Protein AF-A0AAJ6AAZ7-F1 (afdb_monomer)

Foldseek 3Di:
DDDDPPDLPVVLLVVVVVVCVVLVVVVCVVCVVPPDDDALEEEEEEQDCPPPNNVVSVVSVCVVCVVPPHDYHYHHCVLPQVSVLVVLVVPVVDNHSAYEDQDSDPDLCSNPPCSVRYDHPDDD

pLDDT: mean 76.61, std 15.28, range [29.95, 93.75]

Secondary structure (DSSP, 8-state):
------SS-HHHHHHHHHHHHHHHHHHHHHHTT--S----EEEEEES-SSSHHHHHHHHHHHHHHTTTT-EEEEEE-TT-HHHHHHHHHHHHHTT-SEEEE---SS-GGGGGGGGGGEEE----

Sequence (124 aa):
MLNGKSGVSLDKIEKVQRAIEKLVYQRNMQAAQLKRGVSNKIAIILPNIIDVKYSSLYENLNANFQQDNFIFELYLTYNQEEKEQEIIKRIKEENYLFVIVDSCLTTAKEYGNVLDKCLFIEKF

Solvent-accessible surface area (backbone atoms only — not comparable to full-atom values): 7347 Å² total; per-residue (Å²): 136,90,80,77,92,76,82,64,56,66,69,58,56,50,49,54,49,52,52,49,51,53,51,51,50,56,44,50,65,57,42,74,76,43,98,64,86,78,51,46,33,31,40,37,37,32,43,56,63,82,51,67,62,44,38,49,48,52,51,51,51,50,69,75,39,67,86,45,89,58,43,80,48,82,43,71,31,69,70,36,53,70,51,43,53,53,52,50,54,53,52,68,76,43,74,57,55,35,34,40,30,47,77,71,60,94,54,75,70,82,48,54,89,51,41,89,38,50,45,74,54,70,89,125

Structure (mmCIF, N/CA/C/O backbone):
data_AF-A0AAJ6AAZ7-F1
#
_entry.id   AF-A0AAJ6AAZ7-F1
#
loop_
_atom_site.group_PDB
_atom_site.id
_atom_site.type_symbol
_atom_site.label_atom_id
_atom_site.label_alt_id
_atom_site.label_comp_id
_atom_site.label_asym_id
_atom_site.label_entity_id
_atom_site.label_seq_id
_atom_site.pdbx_PDB_ins_code
_atom_site.Cartn_x
_atom_site.Cartn_y
_atom_site.Cartn_z
_atom_site.occupancy
_atom_site.B_iso_or_equiv
_atom_site.auth_seq_id
_atom_site.auth_comp_id
_atom_site.auth_asym_id
_atom_site.auth_atom_id
_atom_site.pdbx_PDB_model_num
ATOM 1 N N . MET A 1 1 ? -6.726 -20.746 -23.139 1.00 29.95 1 MET A N 1
ATOM 2 C CA . MET A 1 1 ? -5.293 -20.382 -23.117 1.00 29.95 1 MET A CA 1
ATOM 3 C C . MET A 1 1 ? -5.022 -19.722 -21.771 1.00 29.95 1 MET A C 1
ATOM 5 O O . MET A 1 1 ? -5.528 -18.635 -21.539 1.00 29.95 1 MET A O 1
ATOM 9 N N . LEU A 1 2 ? -4.368 -20.428 -20.844 1.00 36.78 2 LEU A N 1
ATOM 10 C CA . LEU A 1 2 ? -4.082 -19.974 -19.474 1.00 36.78 2 LEU A CA 1
ATOM 11 C C . LEU A 1 2 ? -2.641 -19.451 -19.437 1.00 36.78 2 LEU A C 1
ATOM 13 O O . LEU A 1 2 ? -1.717 -20.185 -19.100 1.00 36.78 2 LEU A O 1
ATOM 17 N N . ASN A 1 3 ? -2.437 -18.208 -19.870 1.00 36.31 3 ASN A N 1
ATOM 18 C CA . ASN A 1 3 ? -1.106 -17.607 -19.907 1.00 36.31 3 ASN A CA 1
ATOM 19 C C . ASN A 1 3 ? -0.770 -16.929 -18.568 1.00 36.31 3 ASN A C 1
ATOM 21 O O . ASN A 1 3 ? -1.407 -15.953 -18.188 1.00 36.31 3 ASN A O 1
ATOM 25 N N . GLY A 1 4 ? 0.293 -17.406 -17.912 1.00 38.12 4 GLY A N 1
ATOM 26 C CA . GLY A 1 4 ? 1.331 -16.501 -17.406 1.00 38.12 4 GLY A CA 1
ATOM 27 C C . GLY A 1 4 ? 1.244 -15.951 -15.978 1.00 38.12 4 GLY A C 1
ATOM 28 O O . GLY A 1 4 ? 1.730 -14.847 -15.761 1.00 38.12 4 GLY A O 1
ATOM 29 N N . LYS A 1 5 ? 0.716 -16.679 -14.980 1.00 45.66 5 LYS A N 1
ATOM 30 C CA . LYS A 1 5 ? 0.924 -16.307 -13.559 1.00 45.66 5 LYS A CA 1
ATOM 31 C C . LYS A 1 5 ? 2.342 -16.671 -13.099 1.00 45.66 5 LYS A C 1
ATOM 33 O O . LYS A 1 5 ? 2.547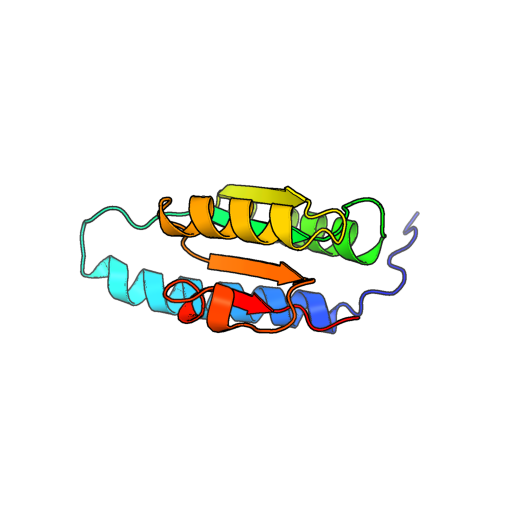 -17.612 -12.337 1.00 45.66 5 LYS A O 1
ATOM 38 N N . SER A 1 6 ? 3.331 -15.934 -13.585 1.00 39.97 6 SER A N 1
ATOM 39 C CA . SER A 1 6 ? 4.714 -16.060 -13.136 1.00 39.97 6 SER A CA 1
ATOM 40 C C . SER A 1 6 ? 4.934 -15.229 -11.867 1.00 39.97 6 SER A C 1
ATOM 42 O O . SER A 1 6 ? 4.990 -14.006 -11.916 1.00 39.97 6 SER A O 1
ATOM 44 N N . GLY A 1 7 ? 5.113 -15.905 -10.731 1.00 47.56 7 GLY A N 1
ATOM 45 C CA . 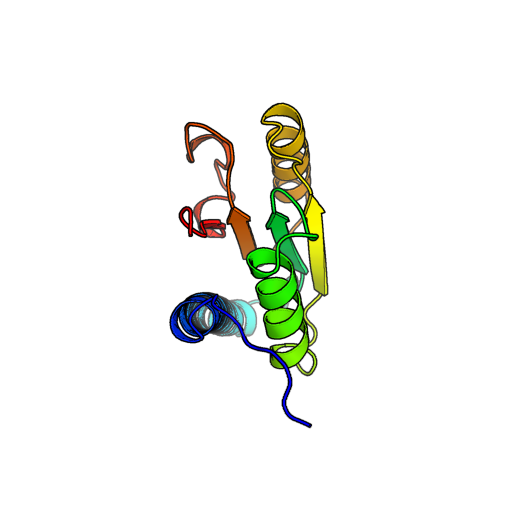GLY A 1 7 ? 6.234 -15.587 -9.837 1.00 47.56 7 GLY A CA 1
ATOM 46 C C . GLY A 1 7 ? 6.038 -14.625 -8.664 1.00 47.56 7 GLY A C 1
ATOM 47 O O . GLY A 1 7 ? 6.994 -14.426 -7.922 1.00 47.56 7 GLY A O 1
ATOM 48 N N . VAL A 1 8 ? 4.846 -14.085 -8.417 1.00 49.50 8 VAL A N 1
ATOM 49 C CA . VAL A 1 8 ? 4.511 -13.526 -7.094 1.00 49.50 8 VAL A CA 1
ATOM 50 C C . VAL A 1 8 ? 3.676 -14.583 -6.417 1.00 49.50 8 VAL A C 1
ATOM 52 O O . VAL A 1 8 ? 2.487 -14.698 -6.702 1.00 49.50 8 VAL A O 1
ATOM 55 N N . SER A 1 9 ? 4.331 -15.456 -5.651 1.00 54.44 9 SER A N 1
ATOM 56 C CA . SER A 1 9 ? 3.705 -16.626 -5.039 1.00 54.44 9 SER A CA 1
ATOM 57 C C . SER A 1 9 ? 2.332 -16.242 -4.505 1.00 54.44 9 SER A C 1
ATOM 59 O O . SER A 1 9 ? 2.254 -15.310 -3.707 1.00 54.44 9 SER A O 1
ATOM 61 N N . LEU A 1 10 ? 1.272 -16.914 -4.970 1.00 61.62 10 LEU A N 1
ATOM 62 C CA . LEU A 1 10 ? -0.114 -16.708 -4.523 1.00 61.62 10 LEU A CA 1
ATOM 63 C C . LEU A 1 10 ? -0.186 -16.466 -3.005 1.00 61.62 10 LEU A C 1
ATOM 65 O O . LEU A 1 10 ? -0.894 -15.584 -2.546 1.00 61.62 10 LEU A O 1
ATOM 69 N N . ASP A 1 11 ? 0.655 -17.190 -2.268 1.00 65.12 11 ASP A N 1
ATOM 70 C CA . ASP A 1 11 ? 0.934 -17.077 -0.839 1.00 65.12 11 ASP A CA 1
ATOM 71 C C . ASP A 1 11 ? 1.117 -15.636 -0.315 1.00 65.12 11 ASP A C 1
ATOM 73 O O . ASP A 1 11 ? 0.597 -15.276 0.737 1.00 65.12 11 ASP A O 1
ATOM 77 N N . LYS A 1 12 ? 1.836 -14.775 -1.044 1.00 65.56 12 LYS A N 1
ATOM 78 C CA . LYS A 1 12 ? 2.096 -13.380 -0.654 1.00 65.56 12 LYS A CA 1
ATOM 79 C C . LYS A 1 12 ? 0.873 -12.490 -0.893 1.00 65.56 12 LYS A C 1
ATOM 81 O O . LYS A 1 12 ? 0.558 -11.662 -0.045 1.00 65.56 12 LYS A O 1
ATOM 86 N N . ILE A 1 13 ? 0.159 -12.698 -2.000 1.00 69.75 13 ILE A N 1
ATOM 87 C CA . ILE A 1 13 ? -1.111 -12.007 -2.276 1.00 69.75 13 ILE A CA 1
ATOM 88 C C . ILE A 1 13 ? -2.153 -12.422 -1.236 1.00 69.75 13 ILE A C 1
ATOM 90 O O . ILE A 1 13 ? -2.822 -11.567 -0.670 1.00 69.75 13 ILE A O 1
ATOM 94 N N . GLU A 1 14 ? -2.220 -13.712 -0.912 1.00 74.50 14 GLU A N 1
ATOM 95 C CA . GLU A 1 14 ? -3.106 -14.259 0.112 1.00 74.50 14 GLU A CA 1
ATOM 96 C C . GLU A 1 14 ? -2.784 -13.687 1.502 1.00 74.50 14 GLU A C 1
ATOM 98 O O . GLU A 1 14 ? -3.693 -13.361 2.260 1.00 74.50 14 GLU A O 1
ATOM 103 N N . LYS A 1 15 ? -1.501 -13.484 1.836 1.00 75.19 15 LYS A N 1
ATOM 104 C CA . LYS A 1 15 ? -1.093 -12.792 3.075 1.00 75.19 15 LYS A CA 1
ATOM 105 C C . LYS A 1 15 ? -1.562 -11.344 3.111 1.00 75.19 15 LYS A C 1
ATOM 107 O O . LYS A 1 15 ? -2.107 -10.919 4.128 1.00 75.19 15 LYS A O 1
ATOM 112 N N . VAL A 1 16 ? -1.363 -10.601 2.021 1.00 74.69 16 VAL A N 1
ATOM 113 C CA . VAL A 1 16 ? -1.820 -9.208 1.913 1.00 74.69 16 VAL A CA 1
ATOM 114 C C . VAL A 1 16 ? -3.343 -9.147 2.032 1.00 74.69 16 VAL A C 1
ATOM 116 O O . VAL A 1 16 ? -3.861 -8.375 2.833 1.00 74.69 16 VAL A O 1
ATOM 119 N N . GLN A 1 17 ? -4.055 -10.020 1.320 1.00 76.12 17 GLN A N 1
ATOM 120 C CA . GLN A 1 17 ? -5.510 -10.122 1.361 1.00 76.12 17 GLN A CA 1
ATOM 121 C C . GLN A 1 17 ? -6.015 -10.448 2.769 1.00 76.12 17 GLN A C 1
ATOM 123 O O . GLN A 1 17 ? -6.818 -9.693 3.305 1.00 76.12 17 GLN A O 1
ATOM 128 N N . ARG A 1 18 ? -5.473 -11.479 3.428 1.00 79.44 18 ARG A N 1
ATOM 129 C CA . ARG A 1 18 ? -5.849 -11.832 4.807 1.00 79.44 18 ARG A CA 1
ATOM 130 C C . ARG A 1 18 ? -5.564 -10.715 5.805 1.00 79.44 18 ARG A C 1
ATOM 132 O O . ARG A 1 18 ? -6.328 -10.541 6.753 1.00 79.44 18 ARG A O 1
ATOM 139 N N . ALA A 1 19 ? -4.467 -9.976 5.633 1.00 77.88 19 ALA A N 1
ATOM 140 C CA . ALA A 1 19 ? -4.148 -8.836 6.488 1.00 77.88 19 ALA A CA 1
ATOM 141 C C . ALA A 1 19 ? -5.187 -7.717 6.322 1.00 77.88 19 ALA A C 1
ATOM 143 O O . ALA A 1 19 ? -5.692 -7.209 7.326 1.00 77.88 19 ALA A O 1
ATOM 144 N N . ILE A 1 20 ? -5.556 -7.401 5.075 1.00 74.12 20 ILE A N 1
ATOM 145 C CA . ILE A 1 20 ? -6.629 -6.451 4.759 1.00 74.12 20 ILE A CA 1
ATOM 146 C C . ILE A 1 20 ? -7.945 -6.934 5.364 1.00 74.12 20 ILE A C 1
ATOM 148 O O . ILE A 1 20 ? -8.542 -6.208 6.150 1.00 74.12 20 ILE A O 1
ATOM 152 N N . GLU A 1 21 ? -8.371 -8.164 5.072 1.00 77.31 21 GLU A N 1
ATOM 153 C CA . GLU A 1 21 ? -9.634 -8.732 5.555 1.00 77.31 21 GLU A CA 1
ATOM 154 C C . GLU A 1 21 ? -9.719 -8.721 7.080 1.00 77.31 21 GLU A C 1
ATOM 156 O O . GLU A 1 21 ? -10.727 -8.298 7.640 1.00 77.31 21 GLU A O 1
ATOM 161 N N . LYS A 1 22 ? -8.652 -9.123 7.780 1.00 77.12 22 LYS A N 1
ATOM 162 C CA . LYS A 1 22 ? -8.624 -9.134 9.247 1.00 77.12 22 LYS A CA 1
ATOM 163 C C . LYS A 1 22 ? -8.780 -7.729 9.827 1.00 77.12 22 LYS A C 1
ATOM 165 O O . LYS A 1 22 ? -9.537 -7.549 10.780 1.00 77.12 22 LYS A O 1
ATOM 170 N N . LEU A 1 23 ? -8.085 -6.743 9.265 1.00 67.88 23 LEU A N 1
ATOM 171 C CA . LEU A 1 23 ? -8.125 -5.360 9.747 1.00 67.88 23 LEU A CA 1
ATOM 172 C C . LEU A 1 23 ? -9.440 -4.663 9.391 1.00 67.88 23 LEU A C 1
ATOM 174 O O . LEU A 1 23 ? -10.020 -3.978 10.235 1.00 67.88 23 LEU A O 1
ATOM 178 N N . VAL A 1 24 ? -9.946 -4.889 8.178 1.00 69.06 24 VAL A N 1
ATOM 179 C CA . VAL A 1 24 ? -11.278 -4.462 7.735 1.00 69.06 24 VAL A CA 1
ATOM 180 C C . VAL A 1 24 ? -12.344 -5.059 8.642 1.00 69.06 24 VAL A C 1
ATOM 182 O O . VAL A 1 24 ? -13.184 -4.323 9.143 1.00 69.06 24 VAL A O 1
ATOM 185 N N . TYR A 1 25 ? -12.297 -6.363 8.912 1.00 68.94 25 TYR A N 1
ATOM 186 C CA . TYR A 1 25 ? -13.259 -7.037 9.780 1.00 68.94 25 TYR A CA 1
ATOM 187 C C . TYR A 1 25 ? -13.210 -6.481 11.208 1.00 68.94 25 TYR A C 1
ATOM 189 O O . TYR A 1 25 ? -14.242 -6.118 11.772 1.00 68.94 25 TYR A O 1
ATOM 197 N N . GLN A 1 26 ? -12.010 -6.320 11.776 1.00 68.00 26 GLN A N 1
ATOM 198 C CA . GLN A 1 26 ? -11.828 -5.706 13.095 1.00 68.00 26 GLN A CA 1
ATOM 199 C C . GLN A 1 26 ? -12.359 -4.271 13.154 1.00 68.00 26 GLN A C 1
ATOM 201 O O . GLN A 1 26 ? -12.933 -3.877 14.173 1.00 68.00 26 GLN A O 1
ATOM 206 N N . ARG A 1 27 ? -12.199 -3.489 12.081 1.00 65.38 27 ARG A N 1
ATOM 207 C CA . ARG A 1 27 ? -12.745 -2.132 12.005 1.00 65.38 27 ARG A CA 1
ATOM 208 C C . ARG A 1 27 ? -14.234 -2.094 11.746 1.00 65.38 27 ARG A C 1
ATOM 210 O O . ARG A 1 27 ? -14.889 -1.283 12.378 1.00 65.38 27 ARG A O 1
ATOM 217 N N . ASN A 1 28 ? -14.780 -2.960 10.902 1.00 63.75 28 ASN A N 1
ATOM 218 C CA . ASN A 1 28 ? -16.221 -3.075 10.697 1.00 63.75 28 ASN A CA 1
ATOM 219 C C . ASN A 1 28 ? -16.922 -3.434 12.009 1.00 63.75 28 ASN A C 1
ATOM 221 O O . ASN A 1 28 ? -17.938 -2.830 12.329 1.00 63.75 28 ASN A O 1
ATOM 225 N N . MET A 1 29 ? -16.341 -4.318 12.826 1.00 59.88 29 MET A N 1
ATOM 226 C CA . MET A 1 29 ? -16.861 -4.630 14.164 1.00 59.88 29 MET A CA 1
ATOM 227 C C . MET A 1 29 ? -16.845 -3.410 15.105 1.00 59.88 29 MET A C 1
ATOM 229 O O . MET A 1 29 ? -17.788 -3.210 15.868 1.00 59.88 29 MET A O 1
ATOM 233 N N . GLN A 1 30 ? -15.812 -2.562 15.034 1.00 57.75 30 GLN A N 1
ATOM 234 C CA . GLN A 1 30 ? -15.721 -1.318 15.818 1.00 57.75 30 GLN A CA 1
ATOM 235 C C . GLN A 1 30 ? -16.641 -0.209 15.274 1.00 57.75 30 GLN A C 1
ATOM 237 O O . GLN A 1 30 ? -17.263 0.531 16.035 1.00 57.75 30 GLN A O 1
ATOM 242 N N . ALA A 1 31 ? -16.769 -0.112 13.954 1.00 54.41 31 ALA A N 1
ATOM 243 C CA . ALA A 1 31 ? -17.579 0.870 13.247 1.00 54.41 31 ALA A CA 1
ATOM 244 C C . ALA A 1 31 ? -19.073 0.535 13.274 1.00 54.41 31 ALA A C 1
ATOM 246 O O . ALA A 1 31 ? -19.895 1.442 13.277 1.00 54.41 31 ALA A O 1
ATOM 247 N N . ALA A 1 32 ? -19.449 -0.740 13.395 1.00 54.22 32 ALA A N 1
ATOM 248 C CA . ALA A 1 32 ? -20.833 -1.144 13.633 1.00 54.22 32 ALA A CA 1
ATOM 249 C C . ALA A 1 32 ? -21.409 -0.516 14.920 1.00 54.22 32 ALA A C 1
ATOM 251 O O . ALA A 1 32 ? -22.619 -0.315 15.010 1.00 54.22 32 ALA A O 1
ATOM 252 N N . GLN A 1 33 ? -20.557 -0.147 15.889 1.00 51.97 33 GLN A N 1
ATOM 253 C CA . GLN A 1 33 ? -20.965 0.595 17.089 1.00 51.97 33 GLN A CA 1
ATOM 254 C C . GLN A 1 33 ? -20.942 2.125 16.913 1.00 51.97 33 GLN A C 1
ATOM 256 O O . GLN A 1 33 ? -21.706 2.825 17.579 1.00 51.97 33 GLN A O 1
ATOM 261 N N . LEU A 1 34 ? -20.124 2.672 16.005 1.00 50.72 34 LEU A N 1
ATOM 262 C CA . LEU A 1 34 ? -20.067 4.107 15.706 1.00 50.72 34 LEU A CA 1
ATOM 263 C C . LEU A 1 34 ? -20.716 4.401 14.345 1.00 50.72 34 LEU A C 1
ATOM 265 O O . LEU A 1 34 ? -20.093 4.241 13.304 1.00 50.72 34 LEU A O 1
ATOM 269 N N . LYS A 1 35 ? -21.935 4.959 14.346 1.00 46.88 35 LYS A N 1
ATOM 270 C CA . LYS A 1 35 ? -22.674 5.455 13.156 1.00 46.88 35 LYS A CA 1
ATOM 271 C C . LYS A 1 35 ? -21.972 6.586 12.353 1.00 46.88 35 LYS A C 1
ATOM 273 O O . LYS A 1 35 ? -22.643 7.385 11.705 1.00 46.88 35 LYS A O 1
ATOM 278 N N . ARG A 1 36 ? -20.645 6.729 12.403 1.00 47.56 36 ARG A N 1
ATOM 279 C CA . ARG A 1 36 ? -19.881 7.821 11.783 1.00 47.56 36 ARG A CA 1
ATOM 280 C C . ARG A 1 36 ? -18.817 7.290 10.821 1.00 47.56 36 ARG A C 1
ATOM 282 O O . ARG A 1 36 ? -17.786 6.800 11.258 1.00 47.56 36 ARG A O 1
ATOM 289 N N . GLY A 1 37 ? -19.063 7.484 9.523 1.00 54.91 37 GLY A N 1
ATOM 290 C CA . GLY A 1 37 ? -18.042 7.780 8.508 1.00 54.91 37 GLY A CA 1
ATOM 291 C C . GLY A 1 37 ? -16.802 6.887 8.484 1.00 54.91 37 GLY A C 1
ATOM 292 O O . GLY A 1 37 ? -15.688 7.406 8.474 1.00 54.91 37 GLY A O 1
ATOM 293 N N . VAL A 1 38 ? -16.974 5.564 8.480 1.00 62.19 38 VAL A N 1
ATOM 294 C CA . VAL A 1 38 ? -15.865 4.657 8.163 1.00 62.19 38 VAL A CA 1
ATOM 295 C C . VAL A 1 38 ? -15.439 4.906 6.724 1.00 62.19 38 VAL A C 1
ATOM 297 O O . VAL A 1 38 ? -16.236 4.758 5.801 1.00 62.19 38 VAL A O 1
ATOM 300 N N . SER A 1 39 ? -14.188 5.317 6.543 1.00 70.81 39 SER A N 1
ATOM 301 C CA . SER A 1 39 ? -13.609 5.431 5.215 1.00 70.81 39 SER A CA 1
ATOM 302 C C . SER A 1 39 ? -13.410 4.047 4.613 1.00 70.81 39 SER A C 1
ATOM 304 O O . SER A 1 39 ? -12.981 3.119 5.292 1.00 70.81 39 SER A O 1
ATOM 306 N N . ASN A 1 40 ? -13.702 3.928 3.330 1.00 78.62 40 ASN A N 1
ATOM 307 C CA . ASN A 1 40 ? -13.493 2.750 2.497 1.00 78.62 40 ASN A CA 1
ATOM 308 C C . ASN A 1 40 ? -12.261 2.910 1.585 1.00 78.62 40 ASN A C 1
ATOM 310 O O . ASN A 1 40 ? -12.072 2.125 0.660 1.00 78.62 40 ASN A O 1
ATOM 314 N N . LYS A 1 41 ? -11.428 3.932 1.817 1.00 86.19 41 LYS A N 1
ATOM 315 C CA . LYS A 1 41 ? -10.228 4.200 1.018 1.00 86.19 41 LYS A CA 1
ATOM 316 C C . LYS A 1 41 ? -9.032 3.377 1.487 1.00 86.19 41 LYS A C 1
ATOM 318 O O . LYS A 1 41 ? -8.682 3.402 2.671 1.00 86.19 41 LYS A O 1
ATOM 323 N N . ILE A 1 42 ? -8.361 2.718 0.551 1.00 88.31 42 ILE A N 1
ATOM 324 C CA . ILE A 1 42 ? -7.121 1.968 0.753 1.00 88.31 42 ILE A CA 1
ATOM 325 C C . ILE A 1 42 ? -6.047 2.572 -0.155 1.00 88.31 42 ILE A C 1
ATOM 327 O O . ILE A 1 42 ? -6.212 2.612 -1.372 1.00 88.31 42 ILE A O 1
ATOM 331 N N . ALA A 1 43 ? -4.943 3.035 0.429 1.00 90.94 43 ALA A N 1
ATOM 332 C CA . ALA A 1 43 ? -3.800 3.532 -0.331 1.00 90.94 43 ALA A CA 1
ATOM 333 C C . ALA A 1 43 ? -2.862 2.374 -0.684 1.00 90.94 43 ALA A C 1
ATOM 335 O O . ALA A 1 43 ? -2.566 1.533 0.165 1.00 90.94 43 ALA A O 1
ATOM 336 N N . ILE A 1 44 ? -2.360 2.356 -1.914 1.00 91.81 44 ILE A N 1
ATOM 337 C CA . ILE A 1 44 ? -1.343 1.415 -2.384 1.00 91.81 44 ILE A CA 1
ATOM 338 C C . ILE A 1 44 ? -0.150 2.240 -2.867 1.00 91.81 44 ILE A C 1
ATOM 340 O O . ILE A 1 44 ? -0.256 2.952 -3.858 1.00 91.81 44 ILE A O 1
ATOM 344 N N . ILE A 1 45 ? 0.976 2.165 -2.167 1.00 92.62 45 ILE A N 1
ATOM 345 C CA . ILE A 1 45 ? 2.194 2.930 -2.444 1.00 92.62 45 ILE A CA 1
ATOM 346 C C . ILE A 1 45 ? 3.252 1.966 -2.984 1.00 92.62 45 ILE A C 1
ATOM 348 O O . ILE A 1 45 ? 3.737 1.106 -2.251 1.00 92.62 45 ILE A O 1
ATOM 352 N N . LEU A 1 46 ? 3.604 2.087 -4.263 1.00 92.00 46 LEU A N 1
ATOM 353 C CA . LEU A 1 46 ? 4.538 1.181 -4.941 1.00 92.00 46 LEU A CA 1
ATOM 354 C C . LEU A 1 46 ? 5.648 1.977 -5.631 1.00 92.00 46 LEU A C 1
ATOM 356 O O . LEU A 1 46 ? 5.423 3.118 -6.032 1.00 92.00 46 LEU A O 1
ATOM 360 N N . PRO A 1 47 ? 6.832 1.396 -5.865 1.00 90.12 47 PRO A N 1
ATOM 361 C CA . PRO A 1 47 ? 7.869 2.081 -6.624 1.00 90.12 47 PRO A CA 1
ATOM 362 C C . PRO A 1 47 ? 7.505 2.224 -8.103 1.00 90.12 47 PRO A C 1
ATOM 364 O O . PRO A 1 47 ? 7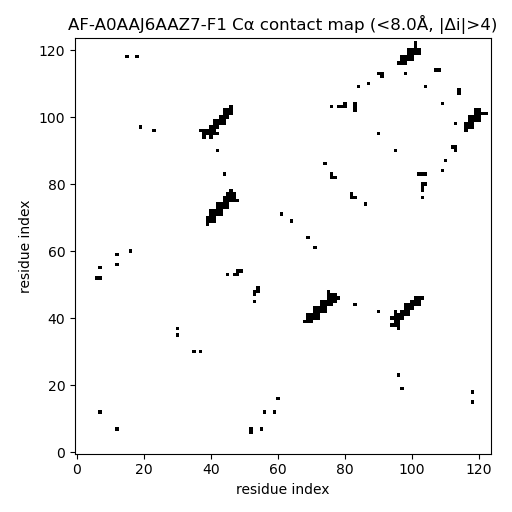.811 3.245 -8.710 1.00 90.12 47 PRO A O 1
ATOM 367 N N . ASN A 1 48 ? 6.823 1.245 -8.697 1.00 88.56 48 ASN A N 1
ATOM 368 C CA . ASN A 1 48 ? 6.308 1.317 -10.062 1.00 88.56 48 ASN A CA 1
ATOM 369 C C . ASN A 1 48 ? 5.150 0.318 -10.252 1.00 88.56 48 ASN A C 1
ATOM 371 O O . ASN A 1 48 ? 4.938 -0.545 -9.406 1.00 88.56 48 ASN A O 1
ATOM 375 N N . ILE A 1 49 ? 4.417 0.419 -11.365 1.00 87.56 49 ILE A N 1
ATOM 376 C CA . ILE A 1 49 ? 3.359 -0.542 -11.744 1.00 87.56 49 ILE A CA 1
ATOM 377 C C . ILE A 1 49 ? 3.780 -1.479 -12.890 1.00 87.56 49 ILE A C 1
ATOM 379 O O . ILE A 1 49 ? 3.043 -2.380 -13.271 1.00 87.56 49 ILE A O 1
ATOM 383 N N . ILE A 1 50 ? 4.961 -1.251 -13.462 1.00 87.19 50 ILE A N 1
ATOM 384 C CA . ILE A 1 50 ? 5.437 -1.932 -14.671 1.00 87.19 50 ILE A CA 1
ATOM 385 C C . ILE A 1 50 ? 5.961 -3.328 -14.321 1.00 87.19 50 ILE A C 1
ATOM 387 O O . ILE A 1 50 ? 5.773 -4.276 -15.080 1.00 87.19 50 ILE A O 1
ATOM 391 N N . ASP A 1 51 ? 6.586 -3.473 -13.153 1.00 85.19 51 ASP A N 1
ATOM 392 C CA . ASP A 1 51 ? 7.003 -4.766 -12.643 1.00 85.19 51 ASP A CA 1
ATOM 393 C C . ASP A 1 51 ? 5.788 -5.674 -12.444 1.00 85.19 51 ASP A C 1
ATOM 395 O O . ASP A 1 51 ? 4.797 -5.318 -11.792 1.00 85.19 51 ASP A O 1
ATOM 399 N N . VAL A 1 52 ? 5.911 -6.905 -12.944 1.00 83.94 52 VAL A N 1
ATOM 400 C CA . VAL A 1 52 ? 4.875 -7.946 -12.851 1.00 83.94 52 VAL A CA 1
ATOM 401 C C . VAL A 1 52 ? 4.431 -8.163 -11.406 1.00 83.94 52 VAL A C 1
ATOM 403 O O . VAL A 1 52 ? 3.263 -8.460 -11.159 1.00 83.94 52 VAL A O 1
ATOM 406 N N . LYS A 1 53 ? 5.332 -7.970 -10.432 1.00 81.69 53 LYS A N 1
ATOM 407 C CA . LYS A 1 53 ? 4.997 -8.127 -9.014 1.00 81.69 53 LYS A CA 1
ATOM 408 C C . LYS A 1 53 ? 3.978 -7.119 -8.495 1.00 81.69 53 LYS A C 1
ATOM 410 O O . LYS A 1 53 ? 3.064 -7.495 -7.764 1.00 81.69 53 LYS A O 1
ATOM 415 N N . TYR A 1 54 ? 4.109 -5.868 -8.914 1.00 86.69 54 TYR A N 1
ATOM 416 C CA . TYR A 1 54 ? 3.264 -4.768 -8.468 1.00 86.69 54 TYR A CA 1
ATOM 417 C C . TYR A 1 54 ? 1.950 -4.722 -9.241 1.00 86.69 54 TYR A C 1
ATOM 419 O O . TYR A 1 54 ? 0.890 -4.607 -8.627 1.00 86.69 54 TYR A O 1
ATOM 427 N N . SER A 1 55 ? 2.002 -4.915 -10.562 1.00 86.88 55 SER A N 1
ATOM 428 C CA . SER A 1 55 ? 0.795 -5.039 -11.389 1.00 86.88 55 SER A CA 1
ATOM 429 C C . SER A 1 55 ? -0.058 -6.232 -10.968 1.00 86.88 55 SER A C 1
ATOM 431 O O . SER A 1 55 ? -1.255 -6.075 -10.757 1.00 86.88 55 SER A O 1
ATOM 433 N N . SER A 1 56 ? 0.546 -7.404 -10.741 1.00 84.88 56 SER A N 1
ATOM 434 C CA . SER A 1 56 ? -0.203 -8.571 -10.259 1.00 84.88 56 SER A CA 1
ATOM 435 C C . SER A 1 56 ? -0.833 -8.315 -8.893 1.00 84.88 56 SER A C 1
ATOM 437 O O . SER A 1 56 ? -1.980 -8.698 -8.680 1.00 84.88 56 SER A O 1
ATOM 439 N N . LEU A 1 57 ? -0.124 -7.669 -7.961 1.00 83.75 57 LEU A N 1
ATOM 440 C CA . LEU A 1 57 ? -0.686 -7.329 -6.653 1.00 83.75 57 LEU A CA 1
ATOM 441 C C . LEU A 1 57 ? -1.906 -6.411 -6.794 1.00 83.75 57 LEU A C 1
ATOM 443 O O . LEU A 1 57 ? -2.954 -6.720 -6.232 1.00 83.75 57 LEU A O 1
ATOM 447 N N . TYR A 1 58 ? -1.793 -5.339 -7.581 1.00 86.12 58 TYR A N 1
ATOM 448 C CA . TYR A 1 58 ? -2.896 -4.409 -7.819 1.00 86.12 58 TYR A CA 1
ATOM 449 C C . TYR A 1 58 ? -4.103 -5.101 -8.465 1.00 86.12 58 TYR A C 1
ATOM 451 O O . TYR A 1 58 ? -5.215 -4.987 -7.957 1.00 86.12 58 TYR A O 1
ATOM 459 N N . GLU A 1 59 ? -3.882 -5.888 -9.520 1.00 86.44 59 GLU A N 1
ATOM 460 C CA . GLU A 1 59 ? -4.947 -6.617 -10.219 1.00 86.44 59 GLU A CA 1
ATOM 461 C C . GLU A 1 59 ? -5.661 -7.618 -9.302 1.00 86.44 59 GLU A C 1
ATOM 463 O O . GLU A 1 59 ? -6.888 -7.698 -9.311 1.00 86.44 59 GLU A O 1
ATOM 468 N N . ASN A 1 60 ? -4.920 -8.363 -8.472 1.00 84.19 60 ASN A N 1
ATOM 469 C CA . ASN A 1 60 ? -5.533 -9.316 -7.543 1.00 84.19 60 ASN A CA 1
ATOM 470 C C . ASN A 1 60 ? -6.295 -8.605 -6.417 1.00 84.19 60 ASN A C 1
ATOM 472 O O . ASN A 1 60 ? -7.359 -9.079 -6.026 1.00 84.19 60 ASN A O 1
ATOM 476 N N . LEU A 1 61 ? -5.789 -7.484 -5.895 1.00 83.06 61 LEU A N 1
ATOM 477 C CA . LEU A 1 61 ? -6.529 -6.684 -4.916 1.00 83.06 61 LEU A CA 1
ATOM 478 C C . LEU A 1 61 ? -7.819 -6.150 -5.522 1.00 83.06 61 LEU A C 1
ATOM 480 O O . LEU A 1 61 ? -8.888 -6.348 -4.953 1.00 83.06 61 LEU A O 1
ATOM 484 N N . ASN A 1 62 ? -7.724 -5.548 -6.705 1.00 82.94 62 ASN A N 1
ATOM 485 C CA . ASN A 1 62 ? -8.886 -5.017 -7.387 1.00 82.94 62 ASN A CA 1
ATOM 486 C C . ASN A 1 62 ? -9.913 -6.133 -7.610 1.00 82.94 62 ASN A C 1
ATOM 488 O O . ASN A 1 62 ? -11.031 -5.993 -7.145 1.00 82.94 62 ASN A O 1
ATOM 492 N N . ALA A 1 63 ? -9.520 -7.275 -8.192 1.00 82.75 63 ALA A N 1
ATOM 493 C CA . ALA A 1 63 ? -10.407 -8.409 -8.472 1.00 82.75 63 ALA A CA 1
ATOM 494 C C . ALA A 1 63 ? -11.092 -9.005 -7.225 1.00 82.75 63 ALA A C 1
ATOM 496 O O . ALA A 1 63 ? -12.278 -9.328 -7.284 1.00 82.75 63 ALA A O 1
ATOM 497 N N . ASN A 1 64 ? -10.373 -9.152 -6.107 1.00 77.50 64 ASN A N 1
ATOM 498 C CA . ASN A 1 64 ? -10.918 -9.767 -4.889 1.00 77.50 64 ASN A CA 1
ATOM 499 C C . ASN A 1 64 ? -11.863 -8.842 -4.113 1.00 77.50 64 ASN A C 1
ATOM 501 O O . ASN A 1 64 ? -12.769 -9.330 -3.447 1.00 77.50 64 ASN A O 1
ATOM 505 N N . PHE A 1 65 ? -11.662 -7.528 -4.211 1.00 76.19 65 PHE A N 1
ATOM 506 C CA . PHE A 1 65 ? -12.415 -6.530 -3.453 1.00 76.19 65 PHE A CA 1
ATOM 507 C C . PHE A 1 65 ? -13.358 -5.693 -4.337 1.00 76.19 65 PHE A C 1
ATOM 509 O O . PHE A 1 65 ? -13.858 -4.678 -3.872 1.00 76.19 65 PHE A O 1
ATOM 516 N N . GLN A 1 66 ? -13.645 -6.099 -5.588 1.00 67.38 66 GLN A N 1
ATOM 517 C CA . GLN A 1 66 ? -14.588 -5.372 -6.469 1.00 67.38 66 GLN A CA 1
ATOM 518 C C . GLN A 1 66 ? -16.017 -5.319 -5.915 1.00 67.38 66 GLN A C 1
ATOM 520 O O . GLN A 1 66 ? -16.776 -4.413 -6.249 1.00 67.38 66 GLN A O 1
ATOM 525 N N . GLN A 1 67 ? -16.409 -6.339 -5.149 1.00 61.97 67 GLN A N 1
ATOM 526 C CA . GLN A 1 67 ? -17.751 -6.468 -4.568 1.00 61.97 67 GLN A CA 1
ATOM 527 C C . GLN A 1 67 ? -17.886 -5.660 -3.274 1.00 61.97 67 GLN A C 1
ATOM 529 O O . GLN A 1 67 ? -18.983 -5.245 -2.902 1.00 61.97 67 GLN A O 1
ATOM 534 N N . ASP A 1 68 ? -16.767 -5.431 -2.595 1.00 67.06 68 ASP A N 1
ATOM 535 C CA . ASP A 1 68 ? -16.700 -4.565 -1.441 1.00 67.06 68 ASP A CA 1
ATOM 536 C C . ASP A 1 68 ? -16.599 -3.122 -1.930 1.00 67.06 68 ASP A C 1
ATOM 538 O O . ASP A 1 68 ? -15.900 -2.816 -2.890 1.00 67.06 68 ASP A O 1
ATOM 542 N N . ASN A 1 69 ? -17.295 -2.195 -1.280 1.00 74.81 69 ASN A N 1
ATOM 543 C CA . ASN A 1 69 ? -17.330 -0.787 -1.679 1.00 74.81 69 ASN A CA 1
ATOM 544 C C . ASN A 1 69 ? -15.984 -0.071 -1.399 1.00 74.81 69 ASN A C 1
ATOM 546 O O . ASN A 1 69 ? -16.001 1.070 -0.951 1.00 74.81 69 ASN A O 1
ATOM 550 N N . PHE A 1 70 ? -14.831 -0.731 -1.556 1.00 80.62 70 PHE A N 1
ATOM 551 C CA . PHE A 1 70 ? -13.496 -0.188 -1.320 1.00 80.62 70 PHE A CA 1
ATOM 552 C C . PHE A 1 70 ? -13.000 0.636 -2.504 1.00 80.62 70 PHE A C 1
ATOM 554 O O . PHE A 1 70 ? -13.228 0.320 -3.668 1.00 80.62 70 PHE A O 1
ATOM 561 N N . ILE A 1 71 ? -12.278 1.704 -2.180 1.00 84.38 71 ILE A N 1
ATOM 562 C CA . ILE A 1 71 ? -11.632 2.586 -3.148 1.00 84.38 71 ILE A CA 1
ATOM 563 C C . ILE A 1 71 ? -10.128 2.380 -3.007 1.00 84.38 71 ILE A C 1
ATOM 565 O O . ILE A 1 71 ? -9.557 2.726 -1.974 1.00 84.38 71 ILE A O 1
ATOM 569 N N . PHE A 1 72 ? -9.488 1.823 -4.034 1.00 86.81 72 PHE A N 1
ATOM 570 C CA . PHE A 1 72 ? -8.035 1.666 -4.080 1.00 86.81 72 PHE A CA 1
ATOM 571 C C . PHE A 1 72 ? -7.387 2.865 -4.780 1.00 86.81 72 PHE A C 1
ATOM 573 O O . PHE A 1 72 ? -7.612 3.084 -5.970 1.00 86.81 72 PHE A O 1
ATOM 580 N N . GLU A 1 73 ? -6.554 3.621 -4.062 1.00 90.88 73 GLU A N 1
ATOM 581 C CA . GLU A 1 73 ? -5.776 4.739 -4.613 1.00 90.88 73 GLU A CA 1
ATOM 582 C C . GLU A 1 73 ? -4.307 4.326 -4.765 1.00 90.88 73 GLU A C 1
ATOM 584 O O . GLU A 1 73 ? -3.620 4.048 -3.781 1.00 90.88 73 GLU A O 1
ATOM 589 N N . LEU A 1 74 ? -3.831 4.259 -6.013 1.00 91.50 74 LEU A N 1
ATOM 590 C CA . LEU A 1 74 ? -2.454 3.895 -6.348 1.00 91.50 74 LEU A CA 1
ATOM 591 C C . LEU A 1 74 ? -1.553 5.136 -6.374 1.00 91.50 74 LEU A C 1
ATOM 593 O O . LEU A 1 74 ? -1.806 6.088 -7.112 1.00 91.50 74 LEU A O 1
ATOM 597 N N . TYR A 1 75 ? -0.452 5.069 -5.636 1.00 93.75 75 TYR A N 1
ATOM 598 C CA . TYR A 1 75 ? 0.615 6.058 -5.598 1.00 93.75 75 TYR A CA 1
ATOM 599 C C . TYR A 1 75 ? 1.934 5.426 -6.036 1.00 93.75 75 TYR A C 1
ATOM 601 O O . TYR A 1 75 ? 2.288 4.333 -5.594 1.00 93.75 75 TYR A O 1
ATOM 609 N N . LEU A 1 76 ? 2.677 6.130 -6.893 1.00 93.25 76 LEU A N 1
ATOM 610 C CA . LEU A 1 76 ? 3.964 5.667 -7.408 1.00 93.25 76 LEU A CA 1
ATOM 611 C C . LEU A 1 76 ? 5.111 6.519 -6.856 1.00 93.25 76 LEU A C 1
ATOM 613 O O . LEU A 1 76 ? 5.176 7.720 -7.127 1.00 93.25 76 LEU A O 1
ATOM 617 N N . THR A 1 77 ? 6.024 5.899 -6.108 1.00 92.50 77 THR A N 1
ATOM 618 C CA . THR A 1 77 ? 7.176 6.582 -5.493 1.00 92.50 77 THR A CA 1
ATOM 619 C C . THR A 1 77 ? 8.357 6.709 -6.447 1.00 92.50 77 THR A C 1
ATOM 621 O O . THR A 1 77 ? 9.190 7.589 -6.261 1.00 92.50 77 THR A O 1
ATOM 624 N N . TYR A 1 78 ? 8.444 5.864 -7.482 1.00 91.00 78 TYR A N 1
ATOM 625 C CA . TYR A 1 78 ? 9.597 5.787 -8.389 1.00 91.00 78 TYR A CA 1
ATOM 626 C C . TYR A 1 78 ? 10.933 5.572 -7.656 1.00 91.00 78 TYR A C 1
ATOM 628 O O . TYR A 1 78 ? 11.973 6.009 -8.143 1.00 91.00 78 TYR A O 1
ATOM 636 N N . ASN A 1 79 ? 10.907 4.908 -6.489 1.00 87.25 79 ASN A N 1
ATOM 637 C CA . ASN A 1 79 ? 12.054 4.771 -5.578 1.00 87.25 79 ASN A CA 1
ATOM 638 C C . ASN A 1 79 ? 12.650 6.121 -5.125 1.00 87.25 79 ASN A C 1
ATOM 640 O O . ASN A 1 79 ? 13.849 6.210 -4.870 1.00 87.25 79 ASN A O 1
ATOM 644 N N . GLN A 1 80 ? 11.836 7.179 -5.057 1.00 91.44 80 GLN A N 1
ATOM 645 C CA . GLN A 1 80 ? 12.252 8.488 -4.558 1.00 91.44 80 GLN A CA 1
ATOM 646 C C . GLN A 1 80 ? 11.673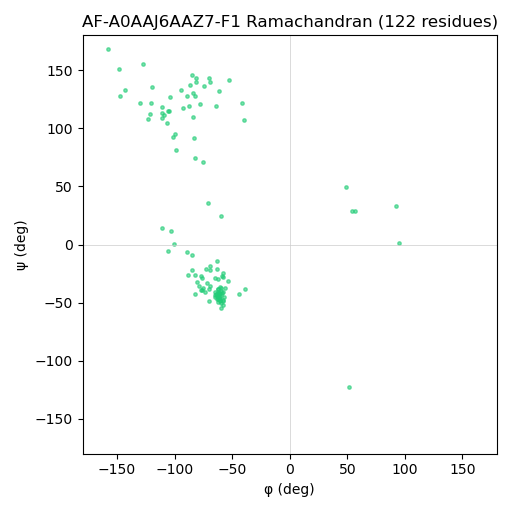 8.721 -3.161 1.00 91.44 80 GLN A C 1
ATOM 648 O O . GLN A 1 80 ? 10.457 8.848 -3.002 1.00 91.44 80 GLN A O 1
ATOM 653 N N . GLU A 1 81 ? 12.551 8.822 -2.162 1.00 91.00 81 GLU A N 1
ATOM 654 C CA . GLU A 1 81 ? 12.173 9.018 -0.755 1.00 91.00 81 GLU A CA 1
ATOM 655 C C . GLU A 1 81 ? 11.337 10.293 -0.555 1.00 91.00 81 GLU A C 1
ATOM 657 O O . GLU A 1 81 ? 10.325 10.264 0.142 1.00 91.00 81 GLU A O 1
ATOM 662 N N . GLU A 1 82 ? 11.693 11.389 -1.235 1.00 91.44 82 GLU A N 1
ATOM 663 C CA . GLU A 1 82 ? 10.959 12.663 -1.166 1.00 91.44 82 GLU A CA 1
ATOM 664 C C . GLU A 1 82 ? 9.497 12.508 -1.614 1.00 91.44 82 GLU A C 1
ATOM 666 O O . GLU A 1 82 ? 8.582 12.967 -0.928 1.00 91.44 82 GLU A O 1
ATOM 671 N N . LYS A 1 83 ? 9.258 11.777 -2.713 1.00 91.44 83 LYS A N 1
ATOM 672 C CA . LYS A 1 83 ? 7.898 11.496 -3.196 1.00 91.44 83 LYS A CA 1
ATOM 673 C C . LYS A 1 83 ? 7.117 10.659 -2.197 1.00 91.44 83 LYS A C 1
ATOM 675 O O . LYS A 1 83 ? 5.941 10.923 -1.960 1.00 91.44 83 LYS A O 1
ATOM 680 N N . GLU A 1 84 ? 7.751 9.643 -1.619 1.00 92.44 84 GLU A N 1
ATOM 681 C CA . GLU A 1 84 ? 7.104 8.803 -0.617 1.00 92.44 84 GLU A CA 1
ATOM 682 C C . GLU A 1 84 ? 6.700 9.623 0.615 1.00 92.44 84 GLU A C 1
ATOM 684 O O . GLU A 1 84 ? 5.573 9.500 1.092 1.00 92.44 84 GLU A O 1
ATOM 689 N N . GLN A 1 85 ? 7.554 10.540 1.074 1.00 91.19 85 GLN A N 1
ATOM 690 C CA . GLN A 1 85 ? 7.228 11.457 2.168 1.00 91.19 85 GLN A CA 1
ATOM 691 C C . GLN A 1 85 ? 6.054 12.389 1.833 1.00 91.19 85 GLN A C 1
ATOM 693 O O . GLN A 1 85 ? 5.198 12.617 2.692 1.00 91.19 85 GLN A O 1
ATOM 698 N N . GLU A 1 86 ? 5.977 12.920 0.610 1.00 91.94 86 GLU A N 1
ATOM 699 C CA . GLU A 1 86 ? 4.830 13.723 0.156 1.00 91.94 86 GLU A CA 1
ATOM 700 C C . GLU A 1 86 ? 3.531 12.906 0.138 1.00 91.94 86 GLU A C 1
ATOM 702 O O . GLU A 1 86 ? 2.500 13.356 0.647 1.00 91.94 86 GLU A O 1
ATOM 707 N N . ILE A 1 87 ? 3.590 11.673 -0.371 1.00 92.94 87 ILE A N 1
ATOM 708 C CA . ILE A 1 87 ? 2.456 10.740 -0.386 1.00 92.94 87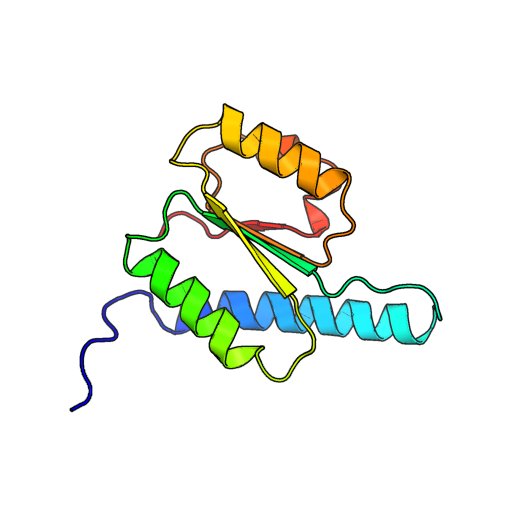 ILE A CA 1
ATOM 709 C C . ILE A 1 87 ? 2.004 10.425 1.047 1.00 92.94 87 ILE A C 1
ATOM 711 O O . ILE A 1 87 ? 0.814 10.510 1.351 1.00 92.94 87 ILE A O 1
ATOM 715 N N . ILE A 1 88 ? 2.937 10.128 1.956 1.00 90.81 88 ILE A N 1
ATOM 716 C CA . ILE A 1 88 ? 2.639 9.851 3.367 1.00 90.81 88 ILE A CA 1
ATOM 717 C C . ILE A 1 88 ? 1.992 11.063 4.041 1.00 90.81 88 ILE A C 1
ATOM 719 O O . ILE A 1 88 ? 1.038 10.890 4.801 1.00 90.81 88 ILE A O 1
ATOM 723 N N . LYS A 1 89 ? 2.476 12.288 3.785 1.00 90.00 89 LYS A N 1
ATOM 724 C CA . LYS A 1 89 ? 1.863 13.517 4.324 1.00 90.00 89 LYS A CA 1
ATOM 725 C C . LYS A 1 89 ? 0.400 13.625 3.899 1.00 90.00 89 LYS A C 1
ATOM 727 O O . LYS A 1 89 ? -0.459 13.788 4.759 1.00 90.00 89 LYS A O 1
ATOM 732 N N . ARG A 1 90 ? 0.113 13.410 2.615 1.00 89.88 90 ARG A N 1
ATOM 733 C CA . ARG A 1 90 ? -1.260 13.409 2.095 1.00 89.88 90 ARG A CA 1
ATOM 734 C C . ARG A 1 90 ? -2.122 12.312 2.724 1.00 89.88 90 ARG A C 1
ATOM 736 O O . ARG A 1 90 ? -3.252 12.562 3.127 1.00 89.88 90 ARG A O 1
ATOM 743 N N . ILE A 1 91 ? -1.580 11.105 2.871 1.00 89.81 91 ILE A N 1
ATOM 744 C CA . ILE A 1 91 ? -2.278 9.970 3.495 1.00 89.81 91 ILE A CA 1
ATOM 745 C C . ILE A 1 91 ? -2.568 10.212 4.981 1.00 89.81 91 ILE A C 1
ATOM 747 O O . ILE A 1 91 ? -3.541 9.675 5.502 1.00 89.81 91 ILE A O 1
ATOM 751 N N . LYS A 1 92 ? -1.750 11.007 5.679 1.00 86.12 92 LYS A N 1
ATOM 752 C CA . LYS A 1 92 ? -2.005 11.401 7.075 1.00 86.12 92 LYS A CA 1
ATOM 753 C C . LYS A 1 92 ? -3.162 12.393 7.201 1.00 86.12 92 LYS A C 1
ATOM 755 O O . LYS A 1 92 ? -3.852 12.371 8.219 1.00 86.12 92 LYS A O 1
ATOM 760 N N . GLU A 1 93 ? -3.347 13.260 6.208 1.00 86.31 93 GLU A N 1
ATOM 761 C CA . GLU A 1 93 ? -4.433 14.248 6.162 1.00 86.31 93 GLU A CA 1
ATOM 762 C C . GLU A 1 93 ? -5.752 13.630 5.682 1.00 86.31 93 GLU A C 1
ATOM 764 O O . GLU A 1 93 ? -6.833 14.013 6.131 1.00 86.31 93 GLU A O 1
ATOM 769 N N . GLU A 1 94 ? -5.671 12.638 4.798 1.00 81.38 94 GLU A N 1
ATOM 770 C CA . GLU A 1 94 ? -6.820 11.879 4.324 1.00 81.38 94 GLU A CA 1
ATOM 771 C C . GLU A 1 94 ? -7.167 10.716 5.272 1.00 81.38 94 GLU A C 1
ATOM 773 O O . GLU A 1 94 ? -6.317 10.069 5.882 1.00 81.38 94 GLU A O 1
ATOM 778 N N . ASN A 1 95 ? -8.455 10.396 5.409 1.00 78.69 95 ASN A N 1
ATOM 779 C CA . ASN A 1 95 ? -8.882 9.306 6.285 1.00 78.69 95 ASN A CA 1
ATOM 780 C C . ASN A 1 95 ? -8.736 7.961 5.565 1.00 78.69 95 ASN A C 1
ATOM 782 O O . ASN A 1 95 ? -9.724 7.387 5.124 1.00 78.69 95 ASN A O 1
ATOM 786 N N . TYR A 1 96 ? -7.515 7.456 5.403 1.00 85.25 96 TYR A N 1
ATOM 787 C CA . TYR A 1 96 ? -7.311 6.117 4.851 1.00 85.25 96 TYR A CA 1
ATOM 788 C C . TYR A 1 96 ? -7.662 5.035 5.873 1.00 85.25 96 TYR A C 1
ATOM 790 O O . TYR A 1 96 ? -7.292 5.099 7.059 1.00 85.25 96 TYR A O 1
ATOM 798 N N . LEU A 1 97 ? -8.374 4.016 5.394 1.00 81.25 97 LEU A N 1
ATOM 799 C CA . LEU A 1 97 ? -8.656 2.811 6.157 1.00 81.25 97 LEU A CA 1
ATOM 800 C C . LEU A 1 97 ? -7.370 1.998 6.316 1.00 81.25 97 LEU A C 1
ATOM 802 O O . LEU A 1 97 ? -7.018 1.614 7.431 1.00 81.25 97 LEU A O 1
ATOM 806 N N . PHE A 1 98 ? -6.658 1.787 5.216 1.00 84.44 98 PHE A N 1
ATOM 807 C CA . PHE A 1 98 ? -5.489 0.924 5.170 1.00 84.44 98 PHE A CA 1
ATOM 808 C C . PHE A 1 98 ? -4.473 1.426 4.146 1.00 84.44 98 PHE A C 1
ATOM 810 O O . PHE A 1 98 ? -4.851 2.075 3.169 1.00 84.44 98 PHE A O 1
ATOM 817 N N . VAL A 1 99 ? -3.193 1.144 4.379 1.00 89.00 99 VAL A N 1
ATOM 818 C CA . VAL A 1 99 ? -2.090 1.547 3.502 1.00 89.00 99 VAL A CA 1
ATOM 819 C C . VAL A 1 99 ? -1.227 0.326 3.220 1.00 89.00 99 VAL A C 1
ATOM 821 O O . VAL A 1 99 ? -0.693 -0.286 4.136 1.00 89.00 99 VAL A O 1
ATOM 824 N N . ILE A 1 100 ? -1.071 -0.025 1.955 1.00 89.19 100 ILE A N 1
ATOM 825 C CA . ILE A 1 100 ? -0.177 -1.084 1.492 1.00 89.19 100 ILE A CA 1
ATOM 826 C C . ILE A 1 100 ? 1.038 -0.398 0.891 1.00 89.19 100 ILE A C 1
ATOM 828 O O . ILE A 1 100 ? 0.865 0.466 0.034 1.00 89.19 100 ILE A O 1
ATOM 832 N N . VAL A 1 101 ? 2.248 -0.748 1.323 1.00 89.94 101 VAL A N 1
ATOM 833 C CA . VAL A 1 101 ? 3.440 -0.024 0.874 1.00 89.94 101 VAL A CA 1
ATOM 834 C C . VAL A 1 101 ? 4.661 -0.906 0.651 1.00 89.94 101 VAL A C 1
ATOM 836 O O . VAL A 1 101 ? 5.024 -1.711 1.502 1.00 89.94 101 VAL A O 1
ATOM 839 N N . ASP A 1 102 ? 5.321 -0.717 -0.488 1.00 90.19 102 ASP A N 1
ATOM 840 C CA . ASP A 1 102 ? 6.715 -1.109 -0.714 1.00 90.19 102 ASP A CA 1
ATOM 841 C C . ASP A 1 102 ? 7.570 0.159 -0.542 1.00 90.19 102 ASP A C 1
ATOM 843 O O . ASP A 1 102 ? 7.630 1.021 -1.420 1.00 90.19 102 ASP A O 1
ATOM 847 N N . SER A 1 103 ? 8.096 0.320 0.676 1.00 85.00 103 SER A N 1
ATOM 848 C CA . SER A 1 103 ? 8.747 1.545 1.156 1.00 85.00 103 SER A CA 1
ATOM 849 C C . SER A 1 103 ? 10.196 1.612 0.684 1.00 85.00 103 SER A C 1
ATOM 851 O O . SER A 1 103 ? 10.986 0.708 0.972 1.00 85.00 103 SER A O 1
ATOM 853 N N . CYS A 1 104 ? 10.579 2.724 0.056 1.00 85.19 104 CYS A N 1
ATOM 854 C CA . CYS A 1 104 ? 11.982 3.056 -0.205 1.00 85.19 104 CYS A CA 1
ATOM 855 C C . CYS A 1 104 ? 12.631 3.845 0.944 1.00 85.19 104 CYS A C 1
ATOM 857 O O . CYS A 1 104 ? 13.847 4.022 0.939 1.00 85.19 104 CYS A O 1
ATOM 859 N N . LEU A 1 105 ? 11.851 4.249 1.956 1.00 84.88 105 LEU A N 1
ATOM 860 C CA . LEU A 1 105 ? 12.360 4.943 3.138 1.00 84.88 105 LEU A CA 1
ATOM 861 C C . LEU A 1 105 ? 13.198 4.039 4.043 1.00 84.88 105 LEU A C 1
ATOM 863 O O . LEU A 1 105 ? 12.871 2.879 4.304 1.00 84.88 105 LEU A O 1
ATOM 867 N N . THR A 1 106 ? 14.238 4.636 4.619 1.00 78.00 106 THR A N 1
ATOM 868 C CA . THR A 1 106 ? 15.171 3.958 5.532 1.00 78.00 106 THR A CA 1
ATOM 869 C C . THR A 1 106 ? 14.533 3.583 6.878 1.00 78.00 106 THR A C 1
ATOM 871 O O . THR A 1 106 ? 15.037 2.718 7.595 1.00 78.00 106 THR A O 1
ATOM 874 N N . THR A 1 107 ? 13.444 4.238 7.296 1.00 79.06 107 THR A N 1
ATOM 875 C CA . THR A 1 107 ? 12.848 4.008 8.622 1.00 79.06 107 THR A CA 1
ATOM 876 C C . THR A 1 107 ? 11.328 4.170 8.620 1.00 79.06 107 THR A C 1
ATOM 878 O O . THR A 1 107 ? 10.799 5.224 8.284 1.00 79.06 107 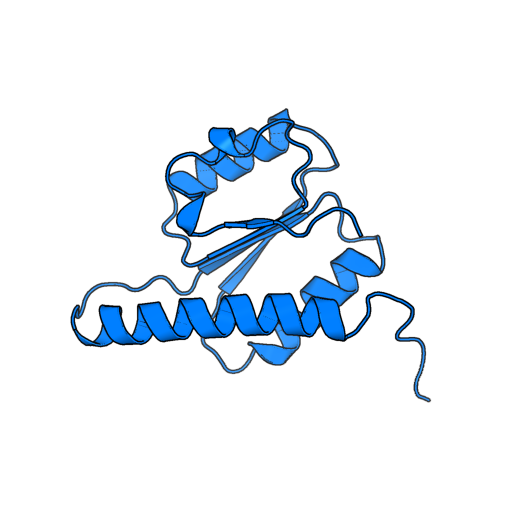THR A O 1
ATOM 881 N N . ALA A 1 108 ? 10.618 3.159 9.132 1.00 79.94 108 ALA A N 1
ATOM 882 C CA . ALA A 1 108 ? 9.154 3.155 9.233 1.00 79.94 108 ALA A CA 1
ATOM 883 C C . ALA A 1 108 ? 8.573 4.256 10.152 1.00 79.94 108 ALA A C 1
ATOM 885 O O . ALA A 1 108 ? 7.385 4.556 10.095 1.00 79.94 108 ALA A O 1
ATOM 886 N N . LYS A 1 109 ? 9.400 4.906 10.982 1.00 81.19 109 LYS A N 1
ATOM 887 C CA . LYS A 1 109 ? 9.001 6.043 11.836 1.00 81.19 109 LYS A CA 1
ATOM 888 C C . LYS A 1 109 ? 8.433 7.218 11.037 1.00 81.19 109 LYS A C 1
ATOM 890 O O . LYS A 1 109 ? 7.581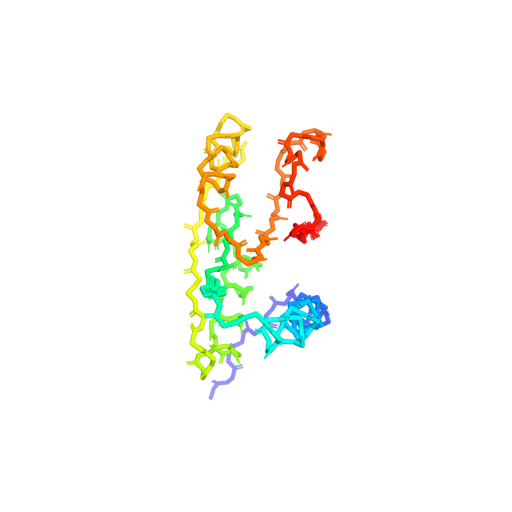 7.927 11.565 1.00 81.19 109 LYS A O 1
ATOM 895 N N . GLU A 1 110 ? 8.837 7.383 9.778 1.00 83.94 110 GLU A N 1
ATOM 896 C CA . GLU A 1 110 ? 8.326 8.432 8.884 1.00 83.94 110 GLU A CA 1
ATOM 897 C C . GLU A 1 110 ? 6.803 8.341 8.685 1.00 83.94 110 GLU A C 1
ATOM 899 O O . GLU A 1 110 ? 6.120 9.355 8.516 1.00 83.94 110 GLU A O 1
ATOM 904 N N . TYR A 1 111 ? 6.232 7.140 8.811 1.00 84.25 111 TYR A N 1
ATOM 905 C CA . TYR A 1 111 ? 4.790 6.902 8.741 1.00 84.25 111 TYR A CA 1
ATOM 906 C C . TYR A 1 111 ? 4.047 7.395 9.992 1.00 84.25 111 TYR A C 1
ATOM 908 O O . TYR A 1 111 ? 2.860 7.702 9.921 1.00 84.25 111 TYR A O 1
ATOM 916 N N . GLY A 1 112 ? 4.721 7.574 11.131 1.00 86.12 112 GLY A N 1
ATOM 917 C CA . GLY A 1 112 ? 4.128 8.149 12.341 1.00 86.12 112 GLY A CA 1
ATOM 918 C C . GLY A 1 112 ? 2.817 7.468 12.754 1.00 86.12 112 GLY A C 1
ATOM 919 O O . GLY A 1 112 ? 2.766 6.261 12.962 1.00 86.12 112 GLY A O 1
ATOM 920 N N . ASN A 1 113 ? 1.738 8.246 12.853 1.00 82.81 113 ASN A N 1
ATOM 921 C CA . ASN A 1 113 ? 0.409 7.778 13.258 1.00 82.81 113 ASN A CA 1
ATOM 922 C C . ASN A 1 113 ? -0.295 6.866 12.236 1.00 82.81 113 ASN A C 1
ATOM 924 O O . ASN A 1 113 ? -1.232 6.167 12.617 1.00 82.81 113 ASN A O 1
ATOM 928 N N . VAL A 1 114 ? 0.116 6.859 10.961 1.00 84.25 114 VAL A N 1
ATOM 929 C CA . VAL A 1 114 ? -0.460 5.936 9.964 1.00 84.25 114 VAL A CA 1
ATOM 930 C C . VAL A 1 114 ? 0.206 4.564 9.979 1.00 84.25 114 VAL A C 1
ATOM 932 O O . VAL A 1 114 ? -0.339 3.642 9.385 1.00 84.25 114 VAL A O 1
ATOM 935 N N . LEU A 1 115 ? 1.308 4.396 10.720 1.00 84.38 115 LEU A N 1
ATOM 936 C CA . LEU A 1 115 ? 2.065 3.145 10.794 1.00 84.38 115 LEU A CA 1
ATOM 937 C C . LEU A 1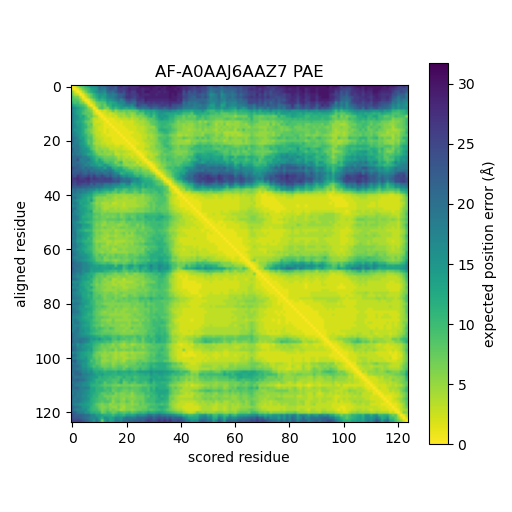 115 ? 1.212 1.943 11.235 1.00 84.38 115 LEU A C 1
ATOM 939 O O . LEU A 1 115 ? 1.363 0.860 10.684 1.00 84.38 115 LEU A O 1
ATOM 943 N N . ASP A 1 116 ? 0.278 2.142 12.169 1.00 82.69 116 ASP A N 1
ATOM 944 C CA . ASP A 1 116 ? -0.664 1.106 12.635 1.00 82.69 116 ASP A CA 1
ATOM 945 C C . ASP A 1 116 ? -1.605 0.600 11.521 1.00 82.69 116 ASP A C 1
ATOM 947 O O . ASP A 1 116 ? -2.143 -0.502 11.578 1.00 82.69 116 ASP A O 1
ATOM 951 N N . LYS A 1 117 ? -1.777 1.404 10.467 1.00 83.38 117 LYS A N 1
ATOM 952 C CA . LYS A 1 117 ? -2.596 1.093 9.292 1.00 83.38 117 LYS A CA 1
ATOM 953 C C . LYS A 1 117 ? -1.761 0.615 8.102 1.00 83.38 117 LYS A C 1
ATOM 955 O O . LYS A 1 117 ? -2.338 0.388 7.038 1.00 83.38 117 LYS A O 1
ATOM 960 N N . CYS A 1 118 ? -0.438 0.529 8.246 1.00 85.81 118 CYS A N 1
ATOM 961 C CA . CYS A 1 118 ? 0.477 0.197 7.164 1.00 85.81 118 CYS A CA 1
ATOM 962 C C . CYS A 1 118 ? 0.790 -1.297 7.136 1.00 85.81 118 CYS A C 1
ATOM 964 O O . CYS A 1 118 ? 1.176 -1.895 8.139 1.00 85.81 118 CYS A O 1
ATOM 966 N N . LEU A 1 119 ? 0.711 -1.879 5.946 1.00 85.88 119 LEU A N 1
ATOM 967 C CA . LEU A 1 119 ? 1.262 -3.184 5.636 1.00 85.88 119 LEU A CA 1
ATOM 968 C C . LEU A 1 119 ? 2.438 -3.008 4.691 1.00 85.88 119 LEU A C 1
ATOM 970 O O . LEU A 1 119 ? 2.266 -2.677 3.516 1.00 85.88 119 LEU A O 1
ATOM 974 N N . PHE A 1 120 ? 3.629 -3.247 5.229 1.00 83.88 120 PHE A N 1
ATOM 975 C CA . PHE A 1 120 ? 4.857 -3.227 4.457 1.00 83.88 120 PHE A CA 1
ATOM 976 C C . PHE A 1 120 ? 4.973 -4.520 3.668 1.00 83.88 120 PHE A C 1
ATOM 978 O O . PHE A 1 120 ? 5.002 -5.617 4.230 1.00 83.88 120 PHE A O 1
ATOM 985 N N . ILE A 1 121 ? 5.043 -4.376 2.355 1.00 78.25 121 ILE A N 1
ATOM 986 C CA . ILE A 1 121 ? 5.389 -5.463 1.469 1.00 78.25 121 ILE A CA 1
ATOM 987 C C . ILE A 1 121 ? 6.918 -5.520 1.468 1.00 78.25 121 ILE A C 1
ATOM 989 O O . ILE A 1 121 ? 7.572 -4.774 0.745 1.00 78.25 121 ILE A O 1
ATOM 993 N N . GLU A 1 122 ? 7.506 -6.319 2.364 1.00 61.03 122 GLU A N 1
ATOM 994 C CA . GLU A 1 122 ? 8.963 -6.505 2.392 1.00 61.03 122 GLU A CA 1
ATOM 995 C C . GLU A 1 122 ? 9.479 -6.905 1.003 1.00 61.03 122 GLU A C 1
ATOM 997 O O . GLU A 1 122 ? 8.814 -7.672 0.296 1.00 61.03 122 GLU A O 1
ATOM 1002 N N . LYS A 1 123 ? 10.659 -6.375 0.633 1.00 49.25 123 LYS A N 1
ATOM 1003 C CA . LYS A 1 123 ? 11.324 -6.578 -0.666 1.00 49.25 123 LYS A CA 1
ATOM 1004 C C . LYS A 1 123 ? 11.168 -8.033 -1.123 1.00 49.25 123 LYS A C 1
ATOM 1006 O O . LYS A 1 123 ? 11.767 -8.936 -0.543 1.00 49.25 123 LYS A O 1
ATOM 1011 N N . PHE A 1 124 ? 10.321 -8.237 -2.134 1.00 44.59 124 PHE A N 1
ATOM 1012 C CA . PHE A 1 124 ? 10.174 -9.517 -2.828 1.00 44.59 124 PHE A CA 1
ATOM 1013 C C . PHE A 1 124 ? 11.500 -10.023 -3.371 1.00 44.59 124 PHE A C 1
ATOM 1015 O O . PHE A 1 124 ? 12.255 -9.185 -3.919 1.00 44.59 124 PHE A O 1
#

Radius of gyration: 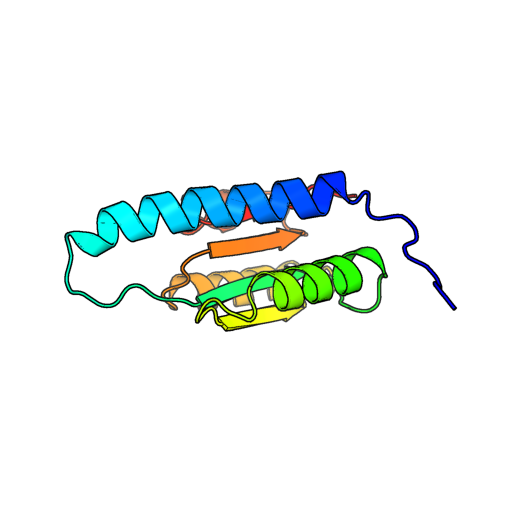14.86 Å; Cα contacts (8 Å, |Δi|>4): 134; chains: 1; bounding box: 38×35×40 Å

Organism: Glaesserella parasuis (NCBI:txid738)

Mean predicted aligned error: 8.47 Å

Nearest PDB structures (foldseek):
  7x7h-assembly1_C  TM=8.497E-01  e=9.150E-03  Vibrio cholerae
  4ry0-assembly1_A  TM=7.812E-01  e=1.733E-02  Rhizobium etli CFN 42
  3tb6-assembly1_B  TM=7.457E-01  e=1.108E-02  Bacillus subtilis
  1urp-assembly1_A  TM=8.157E-01  e=8.557E-02  Escherichia coli K-12
  2jcg-assembly1_A-2  TM=5.958E-01  e=2.880E-01  Priestia megaterium

InterPro domains:
  IPR000843 LacI-type HTH domain [PS50932] (1-36)
  IPR000843 LacI-type HTH domain [SM00354] (2-51)
  IPR010982 Lambda repressor-like, DNA-binding domain superfamily [G3DSA:1.10.260.40] (1-34)